Protein AF-A0A2E6QBW5-F1 (afdb_monomer_lite)

Radius of gyration: 19.18 Å; chains: 1; bounding box: 58×35×57 Å

Secondary structure (DSSP, 8-state):
---------------TTTTTGGGS----------S------TT-EEEEEEEETTEEEEEEEEHHHHHHHHHHHHHTT--HHHHHHHHHHH--S-HHHHHHHHHHHHHHHHHTT-

Foldseek 3Di:
DDDDDDDDDPDPPPPPCVVVVPPPPPDDDDDDDDDDPDPLPQADWDWDWAAAPNDTDIDTEGNVLVVLLCVVCVVVVHDSNVVLNVLVVPDDDDSRVSSVVVSVVVVVVVVVVD

Sequence (114 aa):
MDQPGSCNAEDNNVPSDIWAERRQNHEFSNVVPTQIQQSDDPGEIKKRSVILDGHRTSVSLENAFWADLKMIAAGRTVTVNQLVTEIDRERSGNLSSAIRVFVLQHHRRATAIS

pLDDT: mean 74.9, std 23.41, range [30.11, 96.31]

Structure (mmCIF, N/CA/C/O backbone):
data_AF-A0A2E6QBW5-F1
#
_entry.id   AF-A0A2E6QBW5-F1
#
loop_
_atom_site.group_PDB
_atom_site.id
_atom_site.type_symbol
_atom_site.label_atom_id
_atom_site.label_alt_id
_atom_site.label_comp_id
_atom_site.label_asym_id
_atom_site.label_entity_id
_atom_site.label_seq_id
_atom_site.pdbx_PDB_ins_code
_atom_site.Cartn_x
_atom_site.Cartn_y
_atom_site.Cartn_z
_atom_site.occupancy
_atom_site.B_iso_or_equiv
_atom_site.auth_seq_id
_atom_site.auth_comp_id
_atom_site.auth_asym_id
_atom_site.auth_atom_id
_atom_site.pdbx_PDB_model_num
ATOM 1 N N . MET A 1 1 ? 46.621 -21.828 23.794 1.00 42.06 1 MET A N 1
ATOM 2 C CA . MET A 1 1 ? 46.709 -20.496 23.166 1.00 42.06 1 MET A CA 1
ATOM 3 C C . MET A 1 1 ? 46.479 -20.733 21.682 1.00 42.06 1 MET A C 1
ATOM 5 O O . MET A 1 1 ? 47.253 -21.484 21.113 1.00 42.06 1 MET A O 1
ATOM 9 N N . ASP A 1 2 ? 45.388 -20.357 21.027 1.00 39.41 2 ASP A N 1
ATOM 10 C CA . ASP A 1 2 ? 44.320 -19.395 21.305 1.00 39.41 2 ASP A CA 1
ATOM 11 C C . ASP A 1 2 ? 43.024 -19.877 20.625 1.00 39.41 2 ASP A C 1
ATOM 13 O O . ASP A 1 2 ? 43.068 -20.492 19.561 1.00 39.41 2 ASP A O 1
ATOM 17 N N . GLN A 1 3 ? 41.872 -19.568 21.220 1.00 51.53 3 GLN A N 1
ATOM 18 C CA . GLN A 1 3 ? 40.626 -19.341 20.478 1.00 51.53 3 GLN A CA 1
ATOM 19 C C . GLN A 1 3 ? 40.260 -17.872 20.694 1.00 51.53 3 GLN A C 1
ATOM 21 O O . GLN A 1 3 ? 40.391 -17.401 21.828 1.00 51.53 3 GLN A O 1
ATOM 26 N N . PRO A 1 4 ? 39.825 -17.139 19.653 1.00 46.06 4 PRO A N 1
ATOM 27 C CA . PRO A 1 4 ? 38.437 -16.656 19.710 1.00 46.06 4 PRO A CA 1
ATOM 28 C C . PRO A 1 4 ? 37.742 -16.392 18.351 1.00 46.06 4 PRO A C 1
ATOM 30 O O . PRO A 1 4 ? 38.385 -16.088 17.351 1.00 46.06 4 PRO A O 1
ATOM 33 N N . GLY A 1 5 ? 36.399 -16.378 18.385 1.00 40.84 5 GLY A N 1
ATOM 34 C CA . GLY A 1 5 ? 35.516 -15.654 17.445 1.00 40.84 5 GLY A CA 1
ATOM 35 C C . GLY A 1 5 ? 34.701 -16.567 16.520 1.00 40.84 5 GLY A C 1
ATOM 36 O O . GLY A 1 5 ? 35.175 -16.918 15.453 1.00 40.84 5 GLY A O 1
ATOM 37 N N . SER A 1 6 ? 33.561 -17.138 16.925 1.00 38.66 6 SER A N 1
ATOM 38 C CA . SER A 1 6 ? 32.248 -16.525 17.217 1.00 38.66 6 SER A CA 1
ATOM 39 C C . SER A 1 6 ? 31.531 -15.924 15.998 1.00 38.66 6 SER A C 1
ATOM 41 O O . SER A 1 6 ? 32.022 -14.969 15.406 1.00 38.66 6 SER A O 1
ATOM 43 N N . CYS A 1 7 ? 30.316 -16.441 15.763 1.00 30.11 7 CYS A N 1
ATOM 44 C CA . CYS A 1 7 ? 29.065 -15.757 15.385 1.00 30.11 7 CYS A CA 1
ATOM 45 C C . CYS A 1 7 ? 28.328 -16.396 14.194 1.00 30.11 7 CYS A C 1
ATOM 47 O O . CYS A 1 7 ? 28.722 -16.293 13.039 1.00 30.11 7 CYS A O 1
ATOM 49 N N . ASN A 1 8 ? 27.214 -17.024 14.565 1.00 40.22 8 ASN A N 1
ATOM 50 C CA . ASN A 1 8 ? 26.175 -17.690 13.788 1.00 40.22 8 ASN A CA 1
ATOM 51 C C . ASN A 1 8 ? 25.487 -16.802 12.736 1.00 40.22 8 ASN A C 1
ATOM 53 O O . ASN A 1 8 ? 25.351 -15.599 12.951 1.00 40.22 8 ASN A O 1
ATOM 57 N N . ALA A 1 9 ? 24.917 -17.437 11.707 1.00 38.34 9 ALA A N 1
ATOM 58 C CA . ALA A 1 9 ? 23.485 -17.368 11.375 1.00 38.34 9 ALA A CA 1
ATOM 59 C C . ALA A 1 9 ? 23.222 -18.238 10.134 1.00 38.34 9 ALA A C 1
ATOM 61 O O . ALA A 1 9 ? 23.296 -17.774 8.996 1.00 38.34 9 ALA A O 1
ATOM 62 N N . GLU A 1 10 ? 22.956 -19.518 10.376 1.00 42.28 10 GLU A N 1
ATOM 63 C CA . GLU A 1 10 ? 22.311 -20.403 9.410 1.00 42.28 10 GLU A CA 1
ATOM 64 C C . GLU A 1 10 ? 20.871 -19.909 9.139 1.00 42.28 10 GLU A C 1
ATOM 66 O O . GLU A 1 10 ? 20.241 -19.288 9.997 1.00 42.28 10 GLU A O 1
ATOM 71 N N . ASP A 1 11 ? 20.402 -20.180 7.919 1.00 38.44 11 ASP A N 1
ATOM 72 C CA . ASP A 1 11 ? 19.023 -20.085 7.416 1.00 38.44 11 ASP A CA 1
ATOM 73 C C . ASP A 1 11 ? 18.439 -18.705 7.052 1.00 38.44 11 ASP A C 1
ATOM 75 O O . ASP A 1 11 ? 17.526 -18.178 7.680 1.00 38.44 11 ASP A O 1
ATOM 79 N N . ASN A 1 12 ? 18.872 -18.173 5.901 1.00 42.38 12 ASN A N 1
ATOM 80 C CA . ASN A 1 12 ? 18.091 -17.212 5.100 1.00 42.38 12 ASN A CA 1
ATOM 81 C C . ASN A 1 12 ? 17.911 -17.698 3.649 1.00 42.38 12 ASN A C 1
ATOM 83 O O . ASN A 1 12 ? 18.102 -16.939 2.699 1.00 42.38 12 ASN A O 1
ATOM 87 N N . ASN A 1 13 ? 17.563 -18.972 3.455 1.00 41.31 13 ASN A N 1
ATOM 88 C CA . ASN A 1 13 ? 17.281 -19.498 2.121 1.00 41.31 13 ASN A CA 1
ATOM 89 C C . ASN A 1 13 ? 15.836 -19.183 1.706 1.00 41.31 13 ASN A C 1
ATOM 91 O O . ASN A 1 13 ? 14.953 -20.036 1.768 1.00 41.31 13 ASN A O 1
ATOM 95 N N . VAL A 1 14 ? 15.593 -17.943 1.281 1.00 46.72 14 VAL A N 1
ATOM 96 C CA . VAL A 1 14 ? 14.546 -17.693 0.285 1.00 46.72 14 VAL A CA 1
ATOM 97 C C . VAL A 1 14 ? 15.177 -18.082 -1.052 1.00 46.72 14 VAL A C 1
ATO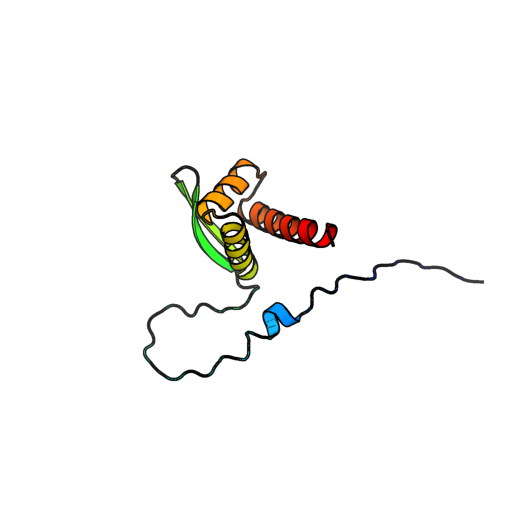M 99 O O . VAL A 1 14 ? 16.125 -17.403 -1.455 1.00 46.72 14 VAL A O 1
ATOM 102 N N . PRO A 1 15 ? 14.728 -19.159 -1.726 1.00 41.53 15 PRO A N 1
ATOM 103 C CA . PRO A 1 15 ? 15.349 -19.587 -2.971 1.00 41.53 15 PRO A CA 1
ATOM 104 C C . PRO A 1 15 ? 15.346 -18.430 -3.971 1.00 41.53 15 PRO A C 1
ATOM 106 O O . PRO A 1 15 ? 14.310 -17.793 -4.188 1.00 41.53 15 PRO A O 1
ATOM 109 N N . SER A 1 16 ? 16.493 -18.164 -4.596 1.00 44.44 16 SER A N 1
ATOM 110 C CA . SER A 1 16 ? 16.692 -17.126 -5.623 1.00 44.44 16 SER A CA 1
ATOM 111 C C . SER A 1 16 ? 15.784 -17.271 -6.854 1.00 44.44 16 SER A C 1
ATOM 113 O O . SER A 1 16 ? 15.797 -16.429 -7.755 1.00 44.44 16 SER A O 1
ATOM 115 N N . ASP A 1 17 ? 14.980 -18.331 -6.885 1.00 45.06 17 ASP A N 1
ATOM 116 C CA . ASP A 1 17 ? 14.412 -18.916 -8.088 1.00 45.06 17 ASP A CA 1
ATOM 117 C C . ASP A 1 17 ? 12.968 -18.460 -8.336 1.00 45.06 17 ASP A C 1
ATOM 119 O O . ASP A 1 17 ? 12.504 -18.497 -9.473 1.00 45.06 17 ASP A O 1
ATOM 123 N N . ILE A 1 18 ? 12.292 -17.878 -7.333 1.00 48.38 18 ILE A N 1
ATOM 124 C CA . ILE A 1 18 ? 10.930 -17.322 -7.490 1.00 48.38 18 ILE A CA 1
ATOM 125 C C . ILE A 1 18 ? 10.891 -16.203 -8.550 1.00 48.38 18 ILE A C 1
ATOM 127 O O . ILE A 1 18 ? 9.894 -16.040 -9.255 1.00 48.38 18 ILE A O 1
ATOM 131 N N . TRP A 1 19 ? 11.997 -15.472 -8.724 1.00 45.16 19 TRP A N 1
ATOM 132 C CA . TRP A 1 19 ? 12.142 -14.428 -9.747 1.00 45.16 19 TRP A CA 1
ATOM 133 C C . TRP A 1 19 ? 13.054 -14.837 -10.914 1.00 45.16 19 TRP A C 1
ATOM 135 O O . TRP A 1 19 ? 13.117 -14.123 -11.9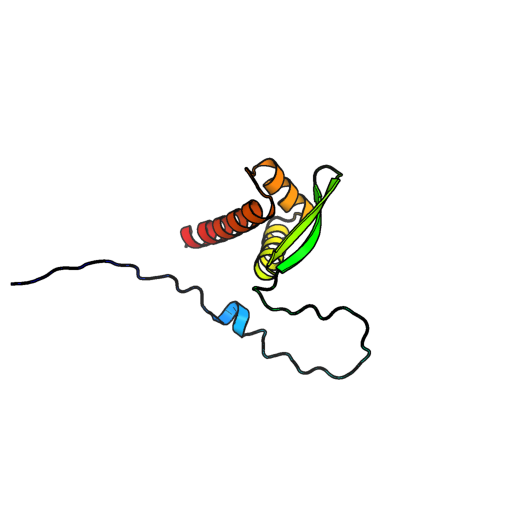17 1.00 45.16 19 TRP A O 1
ATOM 145 N N . ALA A 1 20 ? 13.764 -15.968 -10.812 1.00 42.56 20 ALA A N 1
ATOM 146 C CA . ALA A 1 20 ? 14.626 -16.467 -11.882 1.00 42.56 20 ALA A CA 1
ATOM 147 C C . ALA A 1 20 ? 13.846 -17.254 -12.945 1.00 42.56 20 ALA A C 1
ATOM 149 O O . ALA A 1 20 ? 14.125 -17.098 -14.135 1.00 42.56 20 ALA A O 1
ATOM 150 N N . GLU A 1 21 ? 12.810 -17.994 -12.537 1.00 42.09 21 GLU A N 1
ATOM 151 C CA . GLU A 1 21 ? 11.983 -18.838 -13.416 1.00 42.09 21 GLU A CA 1
ATOM 152 C C . GLU A 1 21 ? 11.178 -18.028 -14.457 1.00 42.09 21 GLU A C 1
ATOM 154 O O . GLU A 1 21 ? 10.775 -18.537 -15.499 1.00 42.09 21 GLU A O 1
ATOM 159 N N . ARG A 1 22 ? 10.963 -16.724 -14.222 1.00 44.88 22 ARG A N 1
ATOM 160 C CA . ARG A 1 22 ? 10.190 -15.832 -15.110 1.00 44.88 22 ARG A CA 1
ATOM 161 C C . ARG A 1 22 ? 11.051 -15.028 -16.099 1.00 44.88 22 ARG A C 1
ATOM 163 O O . ARG A 1 22 ? 10.529 -14.159 -16.785 1.00 44.88 22 ARG A O 1
ATOM 170 N N . ARG A 1 23 ? 12.355 -15.311 -16.229 1.00 49.97 23 ARG A N 1
ATOM 171 C CA . ARG A 1 23 ? 13.200 -14.696 -17.281 1.00 49.97 23 ARG A CA 1
ATOM 172 C C . ARG A 1 23 ? 13.209 -15.458 -18.612 1.00 49.97 23 ARG A C 1
ATOM 174 O O . ARG A 1 23 ? 13.737 -14.930 -19.583 1.00 49.97 23 ARG A O 1
ATOM 181 N N . GLN A 1 24 ? 12.634 -16.664 -18.681 1.00 42.56 24 GLN A N 1
ATOM 182 C CA . GLN A 1 24 ? 12.735 -17.532 -19.869 1.00 42.56 24 GLN A CA 1
ATOM 183 C C . GLN A 1 24 ? 11.526 -17.525 -20.824 1.00 42.56 24 GLN A C 1
ATOM 185 O O . GLN A 1 24 ? 11.574 -18.210 -21.836 1.00 42.56 24 GLN A O 1
ATOM 190 N N . ASN A 1 25 ? 10.475 -16.731 -20.596 1.00 39.88 25 ASN A N 1
ATOM 191 C CA . ASN A 1 25 ? 9.366 -16.617 -21.559 1.00 39.88 25 ASN A CA 1
ATOM 192 C C . ASN A 1 25 ? 9.482 -15.331 -22.387 1.00 39.88 25 ASN A C 1
ATOM 194 O O . ASN A 1 25 ? 8.646 -14.437 -22.289 1.00 39.88 25 ASN A O 1
ATOM 198 N N . HIS A 1 26 ? 10.537 -15.237 -23.199 1.00 43.53 26 HIS A N 1
ATOM 199 C CA . HIS A 1 26 ? 10.733 -14.154 -24.168 1.00 43.53 26 HIS A CA 1
ATOM 200 C C . HIS A 1 26 ? 10.641 -14.672 -25.608 1.00 43.53 26 HIS A C 1
ATOM 202 O O . HIS A 1 26 ? 11.486 -14.377 -26.450 1.00 43.53 26 HIS A O 1
ATOM 208 N N . GLU A 1 27 ? 9.603 -15.456 -25.897 1.00 42.06 27 GLU A N 1
ATOM 209 C CA . GLU A 1 27 ? 9.329 -15.908 -27.257 1.00 42.06 27 GLU A CA 1
ATOM 210 C C . GLU A 1 27 ? 7.826 -15.945 -27.529 1.00 42.06 27 GLU A C 1
ATOM 212 O O . GLU A 1 27 ? 7.215 -16.997 -27.486 1.00 42.06 27 GLU A O 1
ATOM 217 N N . PHE A 1 28 ? 7.222 -14.787 -27.819 1.00 39.03 28 PHE A N 1
ATOM 218 C CA . PHE A 1 28 ? 6.039 -14.717 -28.685 1.00 39.03 28 PHE A CA 1
ATOM 219 C C . PHE A 1 28 ? 6.047 -13.412 -29.495 1.00 39.03 28 PHE A C 1
ATOM 221 O O . PHE A 1 28 ? 5.627 -12.353 -29.046 1.00 39.03 28 PHE A O 1
ATOM 228 N N . SER A 1 29 ? 6.614 -13.541 -30.695 1.00 38.66 29 SER A N 1
ATOM 229 C CA . SER A 1 29 ? 6.185 -12.984 -31.985 1.00 38.66 29 SER A CA 1
ATOM 230 C C . SER A 1 29 ? 5.346 -11.690 -32.014 1.00 38.66 29 SER A C 1
ATOM 232 O O . SER A 1 29 ? 4.171 -11.675 -31.660 1.00 38.66 29 SER A O 1
ATOM 234 N N . ASN A 1 30 ? 5.961 -10.646 -32.587 1.00 53.53 30 ASN A N 1
ATOM 235 C CA . ASN A 1 30 ? 5.398 -9.652 -33.513 1.00 53.53 30 ASN A CA 1
ATOM 236 C C . ASN A 1 30 ? 3.894 -9.324 -33.418 1.00 53.53 30 ASN A C 1
ATOM 238 O O . ASN A 1 30 ? 3.104 -9.979 -34.089 1.00 53.53 30 ASN A O 1
ATOM 242 N N . VAL A 1 31 ? 3.543 -8.198 -32.771 1.00 44.41 31 VAL A N 1
ATOM 243 C CA . VAL A 1 31 ? 2.563 -7.203 -33.275 1.00 44.41 31 VAL A CA 1
ATOM 244 C C . VAL A 1 31 ? 2.590 -5.883 -32.459 1.00 44.41 31 VAL A C 1
ATOM 246 O O . VAL A 1 31 ? 2.298 -5.876 -31.272 1.00 44.41 31 VAL A O 1
ATOM 249 N N . VAL A 1 32 ? 2.880 -4.774 -33.164 1.00 43.09 32 VAL A N 1
ATOM 250 C CA . VAL A 1 32 ? 2.640 -3.323 -32.894 1.00 43.09 32 VAL A CA 1
ATOM 251 C C . VAL A 1 32 ? 3.243 -2.653 -31.629 1.00 43.09 32 VAL A C 1
ATOM 253 O O . VAL A 1 32 ? 2.847 -2.971 -30.511 1.00 43.09 32 VAL A O 1
ATOM 256 N N . PRO A 1 33 ? 4.108 -1.613 -31.755 1.00 45.75 33 PRO A N 1
ATOM 257 C CA . PRO A 1 33 ? 4.611 -0.865 -30.609 1.00 45.75 33 PRO A CA 1
ATOM 258 C C . PRO A 1 33 ? 3.649 0.276 -30.263 1.00 45.75 33 PRO A C 1
ATOM 260 O O . PRO A 1 33 ? 3.723 1.378 -30.801 1.00 45.75 33 PRO A O 1
ATOM 263 N N . THR A 1 34 ? 2.733 0.036 -29.337 1.00 50.22 34 THR A N 1
ATOM 264 C CA . THR A 1 34 ? 2.142 1.103 -28.524 1.00 50.22 34 THR A CA 1
ATOM 265 C C . THR A 1 34 ? 1.793 0.500 -27.179 1.00 50.22 34 THR A C 1
ATOM 267 O O . THR A 1 34 ? 0.715 -0.048 -27.022 1.00 50.22 34 THR A O 1
ATOM 270 N N . GLN A 1 35 ? 2.731 0.559 -26.234 1.00 42.94 35 GLN A N 1
ATOM 271 C CA . GLN A 1 35 ? 2.493 0.809 -24.810 1.00 42.94 35 GLN A CA 1
ATOM 272 C C . GLN A 1 35 ? 3.806 0.620 -24.044 1.00 42.94 35 GLN A C 1
ATOM 274 O O . GLN A 1 35 ? 4.476 -0.394 -24.182 1.00 42.94 35 GLN A O 1
ATOM 279 N N . ILE A 1 36 ? 4.154 1.650 -23.268 1.00 46.12 36 ILE A N 1
ATOM 280 C CA . ILE A 1 36 ? 5.209 1.738 -22.249 1.00 46.12 36 ILE A CA 1
ATOM 281 C C . ILE A 1 36 ? 5.790 0.372 -21.856 1.00 46.12 36 ILE A C 1
ATOM 283 O O . ILE A 1 36 ? 5.121 -0.401 -21.174 1.00 46.12 36 ILE A O 1
ATOM 287 N N . GLN A 1 37 ? 7.042 0.120 -22.252 1.00 45.53 37 GLN A N 1
ATOM 288 C CA . GLN A 1 37 ? 7.854 -1.011 -21.804 1.00 45.53 37 GLN A CA 1
ATOM 289 C C . GLN A 1 37 ? 7.852 -1.031 -20.262 1.00 45.53 37 GLN A C 1
ATOM 291 O O . GLN A 1 37 ? 8.529 -0.236 -19.607 1.00 45.53 37 GLN A O 1
ATOM 296 N N . GLN A 1 38 ? 7.017 -1.872 -19.656 1.00 53.72 38 GLN A N 1
ATOM 297 C CA . GLN A 1 38 ? 7.083 -2.143 -18.227 1.00 53.72 38 GLN A CA 1
ATOM 298 C C . GLN A 1 38 ? 8.120 -3.245 -18.065 1.00 53.72 38 GLN A C 1
ATOM 300 O O . GLN A 1 38 ? 7.838 -4.396 -18.364 1.00 53.72 38 GLN A O 1
ATOM 305 N N . SER A 1 39 ? 9.341 -2.894 -17.663 1.00 58.59 39 SER A N 1
ATOM 306 C CA . SER A 1 39 ? 10.297 -3.896 -17.201 1.00 58.59 39 SER A CA 1
ATOM 307 C C . SER A 1 39 ? 9.704 -4.634 -16.001 1.00 58.59 39 SER A C 1
ATOM 309 O O . SER A 1 39 ? 9.237 -4.013 -15.045 1.00 58.59 39 SER A O 1
ATOM 311 N N . ASP A 1 40 ? 9.730 -5.961 -16.067 1.00 71.19 40 ASP A N 1
ATOM 312 C CA . ASP A 1 40 ? 9.352 -6.872 -14.981 1.00 71.19 40 ASP A CA 1
ATOM 313 C C . ASP A 1 40 ? 10.468 -7.013 -13.930 1.00 71.19 40 ASP A C 1
ATOM 315 O O . ASP A 1 40 ? 10.458 -7.938 -13.121 1.00 71.19 40 ASP A O 1
ATOM 319 N N . ASP A 1 41 ? 11.457 -6.113 -13.938 1.00 87.75 41 ASP A N 1
ATOM 320 C CA . ASP A 1 41 ? 12.555 -6.148 -12.979 1.00 87.75 41 ASP A CA 1
ATOM 321 C C . ASP A 1 41 ? 12.018 -5.895 -11.558 1.00 87.75 41 ASP A C 1
ATOM 323 O O . ASP A 1 41 ? 11.430 -4.833 -11.321 1.00 87.75 41 ASP A O 1
ATOM 327 N N . PRO A 1 42 ? 12.197 -6.826 -10.600 1.00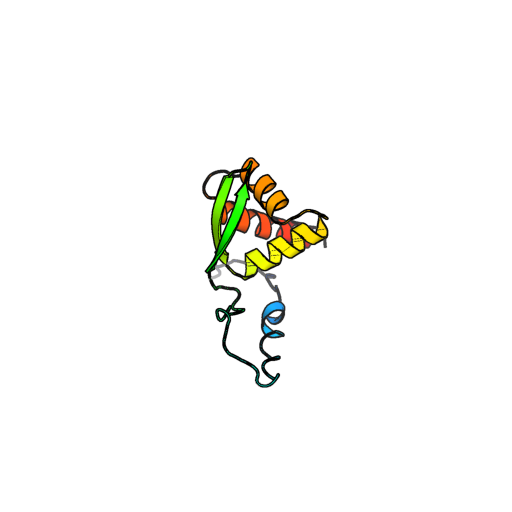 87.88 42 PRO A N 1
ATOM 328 C CA . PRO A 1 42 ? 11.646 -6.696 -9.253 1.00 87.88 42 PRO A CA 1
ATOM 329 C C . PRO A 1 42 ? 12.109 -5.435 -8.513 1.00 87.88 42 PRO A C 1
ATOM 331 O O . PRO A 1 42 ? 11.346 -4.897 -7.708 1.00 87.88 42 PRO A O 1
ATOM 334 N N . GLY A 1 43 ? 13.330 -4.963 -8.792 1.00 90.75 43 GLY A N 1
ATOM 335 C CA . GLY A 1 43 ? 13.929 -3.784 -8.160 1.00 90.75 43 GLY A CA 1
ATOM 336 C C . GLY A 1 43 ? 13.505 -2.445 -8.767 1.00 90.75 43 GLY A C 1
ATOM 337 O O . GLY A 1 43 ? 13.751 -1.397 -8.168 1.00 90.75 43 GLY A O 1
ATOM 338 N N . GLU A 1 44 ? 12.848 -2.440 -9.929 1.00 91.69 44 GLU A N 1
ATOM 339 C CA . GLU A 1 44 ? 12.470 -1.197 -10.592 1.00 91.69 44 GLU A CA 1
ATOM 340 C C . GLU A 1 44 ? 11.360 -0.469 -9.820 1.00 91.69 44 GLU A C 1
ATOM 342 O O . GLU A 1 44 ? 10.283 -1.012 -9.557 1.00 91.69 44 GLU A O 1
ATOM 347 N N . ILE A 1 45 ? 11.594 0.807 -9.504 1.00 94.19 45 ILE A N 1
ATOM 348 C CA . ILE A 1 45 ? 10.611 1.669 -8.847 1.00 94.19 45 ILE A CA 1
ATOM 349 C C . ILE A 1 45 ? 9.534 2.098 -9.853 1.00 94.19 45 ILE A C 1
ATOM 351 O O . ILE A 1 45 ? 9.787 2.873 -10.775 1.00 94.19 45 ILE A O 1
ATOM 355 N N . LYS A 1 46 ? 8.285 1.690 -9.611 1.00 92.06 46 LYS A N 1
ATOM 356 C CA . LYS A 1 46 ? 7.097 2.158 -10.334 1.00 92.06 46 LYS A CA 1
ATOM 357 C C . LYS A 1 46 ? 6.270 3.121 -9.498 1.00 92.06 46 LYS A C 1
ATOM 359 O O . LYS A 1 46 ? 5.918 2.848 -8.348 1.00 92.06 46 LYS A O 1
ATOM 364 N N . LYS A 1 47 ? 5.860 4.218 -10.132 1.00 94.94 47 LYS A N 1
ATOM 365 C CA . LYS A 1 47 ? 4.880 5.161 -9.588 1.00 94.94 47 LYS A CA 1
ATOM 366 C C . LYS A 1 47 ? 3.461 4.712 -9.935 1.00 94.94 47 LYS A C 1
ATOM 368 O O . LYS A 1 47 ? 3.154 4.490 -11.104 1.00 94.94 47 LYS A O 1
ATOM 373 N N . ARG A 1 48 ? 2.577 4.624 -8.941 1.00 91.94 48 ARG A N 1
ATOM 374 C CA . ARG A 1 48 ? 1.142 4.349 -9.119 1.00 91.94 48 ARG A CA 1
ATOM 375 C C . ARG A 1 48 ? 0.308 5.344 -8.324 1.00 91.94 48 ARG A C 1
ATOM 377 O O . ARG A 1 48 ? 0.728 5.821 -7.273 1.00 91.94 48 ARG A O 1
ATOM 384 N N . SER A 1 49 ? -0.878 5.661 -8.830 1.00 92.19 49 SER A N 1
ATOM 385 C CA . SER A 1 49 ? -1.858 6.464 -8.101 1.00 92.19 49 SER A CA 1
ATOM 386 C C . SER A 1 49 ? -2.807 5.556 -7.329 1.00 92.19 49 SER A C 1
ATOM 388 O O . SER A 1 49 ? -3.421 4.669 -7.915 1.00 92.19 49 SER A O 1
ATOM 390 N N . VAL A 1 50 ? -2.941 5.813 -6.034 1.00 90.31 50 VAL A N 1
ATOM 391 C CA . VAL A 1 50 ? -3.881 5.154 -5.121 1.00 90.31 50 VAL A CA 1
ATOM 392 C C . VAL A 1 50 ? -4.860 6.190 -4.576 1.00 90.31 50 VAL A C 1
ATOM 394 O O . VAL A 1 50 ? -4.563 7.385 -4.572 1.00 90.31 50 VAL A O 1
ATOM 397 N N . ILE A 1 51 ? -6.043 5.750 -4.157 1.00 90.62 51 ILE A N 1
ATOM 398 C CA . ILE A 1 51 ? -7.045 6.618 -3.529 1.00 90.62 51 ILE A CA 1
ATOM 399 C C . ILE A 1 51 ? -7.052 6.298 -2.037 1.00 90.62 51 ILE A C 1
ATOM 401 O O . ILE A 1 51 ? -7.327 5.155 -1.679 1.00 90.62 51 ILE A O 1
ATOM 405 N N . LEU A 1 52 ? -6.745 7.293 -1.205 1.00 87.81 52 LEU A N 1
ATOM 406 C CA . LEU A 1 52 ? -6.709 7.215 0.259 1.00 87.81 52 LEU A CA 1
ATOM 407 C C . LEU A 1 52 ? -7.713 8.228 0.803 1.00 87.81 52 LEU A C 1
ATOM 409 O O . LEU A 1 52 ? -7.613 9.401 0.456 1.00 87.81 52 LEU A O 1
ATOM 413 N N . ASP A 1 53 ? -8.706 7.785 1.575 1.00 82.88 53 ASP A N 1
ATOM 414 C CA . ASP A 1 53 ? -9.769 8.634 2.148 1.00 82.88 53 ASP A CA 1
ATOM 415 C C . ASP A 1 53 ? -10.371 9.663 1.152 1.00 82.88 53 ASP A C 1
ATOM 417 O O . ASP A 1 53 ? -10.681 10.803 1.484 1.00 82.88 53 ASP A O 1
ATOM 421 N N . GLY A 1 54 ? -10.525 9.260 -0.117 1.00 85.94 54 GLY A N 1
ATOM 422 C CA . GLY A 1 54 ? -11.069 10.095 -1.200 1.00 85.94 54 GLY A CA 1
ATOM 423 C C . GLY A 1 54 ? -10.044 10.970 -1.934 1.00 85.94 54 GLY A C 1
ATOM 424 O O . GLY A 1 54 ? -10.363 11.559 -2.966 1.00 85.94 54 GLY A O 1
ATOM 425 N N . HIS A 1 55 ? -8.799 11.018 -1.465 1.00 88.06 55 HIS A N 1
ATOM 426 C CA . HIS A 1 55 ? -7.718 11.806 -2.045 1.00 88.06 55 HIS A CA 1
ATOM 427 C C . HIS A 1 55 ? -6.794 10.915 -2.885 1.00 88.06 55 HIS A C 1
ATOM 429 O O . HIS A 1 55 ? -6.398 9.822 -2.478 1.00 88.06 55 HIS A O 1
ATOM 435 N N . ARG A 1 56 ? -6.433 11.373 -4.091 1.00 91.19 56 ARG A N 1
ATOM 436 C CA . ARG A 1 56 ? -5.494 10.646 -4.954 1.00 91.19 56 ARG A CA 1
ATOM 437 C C . ARG A 1 56 ? -4.060 10.916 -4.504 1.00 91.19 56 ARG A C 1
ATOM 439 O O . ARG A 1 56 ? -3.555 12.023 -4.671 1.00 91.19 56 ARG A O 1
ATOM 446 N N . THR A 1 57 ? -3.380 9.874 -4.054 1.00 91.44 57 THR A N 1
ATOM 447 C CA . THR A 1 57 ? -1.977 9.915 -3.638 1.00 91.44 57 THR A CA 1
ATOM 448 C C . THR A 1 57 ? -1.125 9.137 -4.629 1.00 91.44 57 THR A C 1
ATOM 450 O O . THR A 1 57 ? -1.473 8.036 -5.050 1.00 91.44 57 THR A O 1
ATOM 453 N N . SER A 1 58 ? 0.005 9.710 -5.037 1.00 93.31 58 SER A N 1
ATOM 454 C CA . SER A 1 58 ? 0.976 8.997 -5.869 1.00 93.31 58 SER A CA 1
ATOM 455 C C . SER A 1 58 ? 2.033 8.333 -5.000 1.00 93.31 58 SER A C 1
ATOM 457 O O . SER A 1 58 ? 2.676 9.007 -4.200 1.00 93.31 58 SER A O 1
ATOM 459 N N . VAL A 1 59 ? 2.251 7.038 -5.200 1.00 93.44 59 VAL A N 1
ATOM 460 C CA . VAL A 1 59 ? 3.237 6.241 -4.465 1.00 93.44 59 VAL A CA 1
ATOM 461 C C . VAL A 1 59 ? 4.233 5.649 -5.451 1.00 93.44 59 VAL A C 1
ATOM 463 O O . VAL A 1 59 ? 3.829 5.065 -6.454 1.00 93.44 59 VAL A O 1
ATOM 466 N N . SER A 1 60 ? 5.523 5.795 -5.158 1.00 95.75 60 SER A N 1
ATOM 467 C CA . SER A 1 60 ? 6.619 5.168 -5.902 1.00 95.75 60 SER A CA 1
ATOM 468 C C . SER A 1 60 ? 7.180 4.004 -5.093 1.00 95.75 60 SER A C 1
ATOM 470 O O . SER A 1 60 ? 7.597 4.195 -3.950 1.00 95.75 60 SER A O 1
ATOM 472 N N . LEU A 1 61 ? 7.155 2.808 -5.673 1.00 95.12 61 LEU A N 1
ATOM 473 C CA . LEU A 1 61 ? 7.508 1.562 -4.999 1.00 95.12 61 LEU A CA 1
ATOM 474 C C . LEU A 1 61 ? 8.011 0.534 -6.021 1.00 95.12 61 LEU A C 1
ATOM 476 O O . LEU A 1 61 ? 7.604 0.567 -7.182 1.00 95.12 61 LEU A O 1
ATOM 480 N N . GLU A 1 62 ? 8.898 -0.350 -5.592 1.00 95.75 62 GLU A N 1
ATOM 481 C CA . GLU A 1 62 ? 9.502 -1.409 -6.389 1.00 95.75 62 GLU A CA 1
ATOM 482 C C . GLU A 1 62 ? 8.434 -2.391 -6.902 1.00 95.75 62 GLU A C 1
ATOM 484 O O . GLU A 1 62 ? 7.415 -2.640 -6.243 1.00 95.75 62 GLU A O 1
ATOM 489 N N . ASN A 1 63 ? 8.660 -2.952 -8.091 1.00 92.56 63 ASN A N 1
ATOM 490 C CA . ASN A 1 63 ? 7.759 -3.916 -8.722 1.00 92.56 63 ASN A CA 1
ATOM 491 C C . ASN A 1 63 ? 7.441 -5.111 -7.816 1.00 92.56 63 ASN A C 1
ATOM 493 O O . ASN A 1 63 ? 6.277 -5.513 -7.750 1.00 92.56 63 ASN A O 1
ATOM 497 N N . ALA A 1 64 ? 8.442 -5.628 -7.093 1.00 91.88 64 ALA A N 1
ATOM 498 C CA . ALA A 1 64 ? 8.274 -6.737 -6.154 1.00 91.88 64 ALA A CA 1
ATOM 499 C C . ALA A 1 64 ? 7.175 -6.442 -5.121 1.00 91.88 64 ALA A C 1
ATOM 501 O O . ALA A 1 64 ? 6.184 -7.163 -5.032 1.00 91.88 64 ALA A O 1
ATOM 502 N N . PHE A 1 65 ? 7.266 -5.303 -4.430 1.00 95.62 65 PHE A N 1
ATOM 503 C CA . PHE A 1 65 ? 6.282 -4.940 -3.411 1.00 95.62 65 PHE A CA 1
ATOM 504 C C . PHE A 1 65 ? 4.898 -4.648 -4.001 1.00 95.62 65 PHE A C 1
ATOM 506 O O . PHE A 1 65 ? 3.884 -4.913 -3.355 1.00 95.62 65 PHE A O 1
ATOM 513 N N . TRP A 1 66 ? 4.814 -4.121 -5.229 1.00 94.56 66 TRP A N 1
ATOM 514 C CA . TRP A 1 66 ? 3.523 -3.989 -5.910 1.00 94.56 66 TRP A CA 1
ATOM 515 C C . TRP A 1 66 ? 2.881 -5.342 -6.216 1.00 94.56 66 TRP A C 1
ATOM 517 O O . TRP A 1 66 ? 1.653 -5.443 -6.180 1.00 94.56 66 TRP A O 1
ATOM 527 N N . ALA A 1 67 ? 3.675 -6.353 -6.568 1.00 92.88 67 ALA A N 1
ATOM 528 C CA . ALA A 1 67 ? 3.184 -7.705 -6.796 1.00 92.88 67 ALA A CA 1
ATOM 529 C C . ALA A 1 67 ? 2.709 -8.339 -5.480 1.00 92.88 67 ALA A C 1
ATOM 531 O O . ALA A 1 67 ? 1.568 -8.805 -5.415 1.00 92.88 67 ALA A O 1
ATOM 532 N N . ASP A 1 68 ? 3.511 -8.245 -4.419 1.00 94.81 68 ASP A N 1
ATOM 533 C CA . ASP A 1 68 ? 3.168 -8.793 -3.104 1.00 94.81 68 ASP A CA 1
ATOM 534 C C . ASP A 1 68 ? 1.924 -8.128 -2.513 1.00 94.81 68 ASP A C 1
ATOM 536 O O . ASP A 1 68 ? 1.031 -8.815 -2.023 1.00 94.81 68 ASP A O 1
ATOM 540 N N . LEU A 1 69 ? 1.776 -6.804 -2.642 1.00 95.12 69 LEU A N 1
ATOM 541 C CA . LEU A 1 69 ? 0.553 -6.111 -2.224 1.00 95.12 69 LEU A CA 1
ATOM 542 C C . LEU A 1 69 ? -0.699 -6.671 -2.907 1.00 95.12 69 LEU A C 1
ATOM 544 O O . LEU A 1 69 ? -1.730 -6.824 -2.255 1.00 95.12 69 LEU A O 1
ATOM 548 N N . LYS A 1 70 ? -0.632 -6.974 -4.211 1.00 94.00 70 LYS A N 1
ATOM 549 C CA . LYS A 1 70 ? -1.766 -7.578 -4.930 1.00 94.00 70 LYS A CA 1
ATOM 550 C C . LYS A 1 70 ? -2.062 -8.977 -4.410 1.00 94.00 70 LYS A C 1
ATOM 552 O O . LYS A 1 70 ? -3.230 -9.308 -4.233 1.00 94.00 70 LYS A O 1
ATOM 557 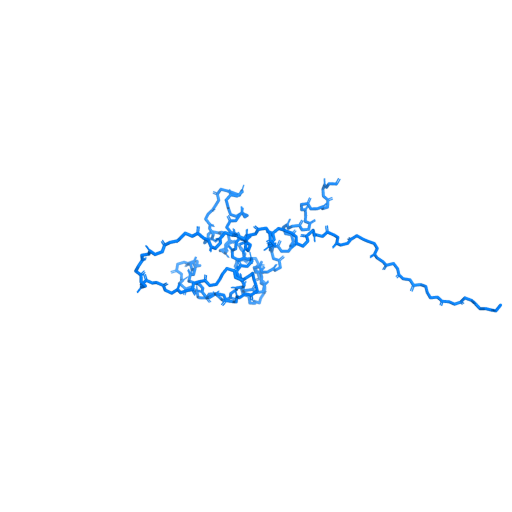N N . MET A 1 71 ? -1.026 -9.776 -4.164 1.00 94.31 71 MET A N 1
ATOM 558 C CA . MET A 1 71 ? -1.166 -11.134 -3.645 1.00 94.31 71 MET A CA 1
ATOM 559 C C . MET A 1 71 ? -1.787 -11.136 -2.243 1.00 94.31 71 MET A C 1
ATOM 561 O O . MET A 1 71 ? -2.752 -11.856 -2.000 1.00 94.31 71 MET A O 1
ATOM 565 N N . ILE A 1 72 ? -1.301 -10.274 -1.346 1.00 94.50 72 ILE A N 1
ATOM 566 C CA . ILE A 1 72 ? -1.831 -10.131 0.015 1.00 94.50 72 ILE A CA 1
ATOM 567 C C . ILE A 1 72 ? -3.279 -9.633 -0.019 1.00 94.50 72 ILE A C 1
ATOM 569 O O . ILE A 1 72 ? -4.132 -10.164 0.691 1.00 94.50 72 ILE A O 1
ATOM 573 N N . ALA A 1 73 ? -3.578 -8.637 -0.858 1.00 94.00 73 ALA A N 1
ATOM 574 C CA . ALA A 1 73 ? -4.933 -8.115 -1.014 1.00 94.00 73 ALA A CA 1
ATOM 575 C C . ALA A 1 73 ? -5.900 -9.197 -1.527 1.00 94.00 73 ALA A C 1
ATOM 577 O O . ALA A 1 73 ? -6.979 -9.369 -0.960 1.00 94.00 73 ALA A O 1
ATOM 578 N N . ALA A 1 74 ? -5.482 -9.984 -2.525 1.00 93.44 74 ALA A N 1
ATOM 579 C CA . ALA A 1 74 ? -6.254 -11.114 -3.037 1.00 93.44 74 ALA A CA 1
ATOM 580 C C . ALA A 1 74 ? -6.493 -12.182 -1.958 1.00 93.44 74 ALA A C 1
ATOM 582 O O . ALA A 1 74 ? -7.630 -12.611 -1.776 1.00 93.44 74 ALA A O 1
ATOM 583 N N . GLY A 1 75 ? -5.465 -12.546 -1.182 1.00 93.62 75 GLY A N 1
ATOM 584 C CA . GLY A 1 75 ? -5.597 -13.493 -0.068 1.00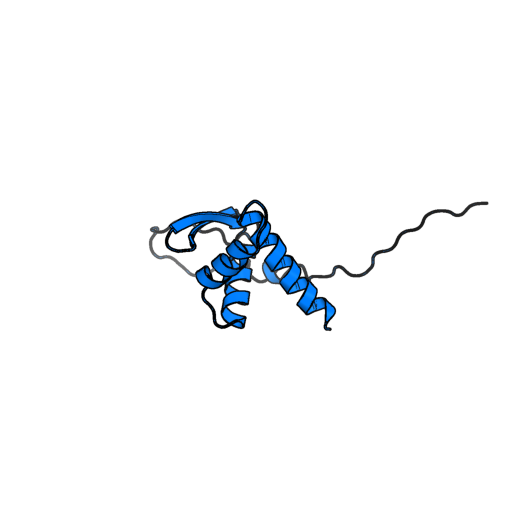 93.62 75 GLY A CA 1
ATOM 585 C C . GLY A 1 75 ? -6.529 -13.007 1.050 1.00 93.62 75 GLY A C 1
ATOM 586 O O . GLY A 1 75 ? -7.172 -13.813 1.715 1.00 93.62 75 GLY A O 1
ATOM 587 N N . ARG A 1 76 ? -6.654 -11.687 1.229 1.00 93.12 76 ARG A N 1
ATOM 588 C CA . ARG A 1 76 ? -7.583 -11.047 2.176 1.00 93.12 76 ARG A CA 1
ATOM 589 C C . ARG A 1 76 ? -8.959 -10.726 1.577 1.00 93.12 76 ARG A C 1
ATOM 591 O O . ARG A 1 76 ? -9.817 -10.229 2.296 1.00 93.12 76 ARG A O 1
ATOM 598 N N . THR A 1 77 ? -9.189 -10.994 0.288 1.00 95.56 77 THR A N 1
ATOM 599 C CA . THR A 1 77 ? -10.414 -10.605 -0.444 1.00 95.56 77 THR A CA 1
ATOM 600 C C . THR A 1 77 ? -10.713 -9.095 -0.350 1.00 95.56 77 THR A C 1
ATOM 602 O O . THR A 1 77 ? -11.860 -8.666 -0.255 1.00 95.56 77 THR A O 1
ATOM 605 N N . VAL A 1 78 ? -9.669 -8.262 -0.379 1.00 95.00 78 VAL A N 1
ATOM 606 C CA . VAL A 1 78 ? -9.777 -6.793 -0.408 1.00 95.00 78 VAL A CA 1
ATOM 607 C C . VAL A 1 78 ? -9.081 -6.233 -1.644 1.00 95.00 78 VAL A C 1
ATOM 609 O O . VAL A 1 78 ? -8.262 -6.888 -2.284 1.00 95.00 78 VAL A O 1
ATOM 612 N N . THR A 1 79 ? -9.386 -4.991 -2.002 1.00 94.06 79 THR A N 1
ATOM 613 C CA . THR A 1 79 ? -8.664 -4.289 -3.070 1.00 94.06 79 THR A CA 1
ATOM 614 C C . THR A 1 79 ? -7.313 -3.770 -2.575 1.00 94.06 79 THR A C 1
ATOM 616 O O . THR A 1 79 ? -7.140 -3.466 -1.395 1.00 94.06 79 THR A O 1
ATOM 619 N N . VAL A 1 80 ? -6.359 -3.570 -3.493 1.00 92.88 80 VAL A N 1
ATOM 620 C CA . VAL A 1 80 ? -5.066 -2.937 -3.161 1.00 92.88 80 VAL A CA 1
ATOM 621 C C . VAL A 1 80 ? -5.270 -1.550 -2.545 1.00 92.88 80 VAL A C 1
ATOM 623 O O . VAL A 1 80 ? -4.577 -1.204 -1.598 1.00 92.88 80 VAL A O 1
ATOM 626 N N . ASN A 1 81 ? -6.247 -0.768 -3.016 1.00 93.75 81 ASN A N 1
ATOM 627 C CA . ASN A 1 81 ? -6.544 0.545 -2.434 1.00 93.75 81 ASN A CA 1
ATOM 628 C C . ASN A 1 81 ? -7.039 0.444 -0.987 1.00 93.75 81 ASN A C 1
ATOM 630 O O . ASN A 1 81 ? -6.629 1.253 -0.160 1.00 93.75 81 ASN A O 1
ATOM 634 N N . GLN A 1 82 ? -7.887 -0.540 -0.671 1.00 93.62 82 GLN A N 1
ATOM 635 C CA . GLN A 1 82 ? -8.342 -0.776 0.702 1.00 93.62 82 GLN A CA 1
ATOM 636 C C . GLN A 1 82 ? -7.176 -1.190 1.599 1.00 93.62 82 GLN A C 1
ATOM 638 O O . GLN A 1 82 ? -7.013 -0.610 2.666 1.00 93.62 82 GLN A O 1
ATOM 643 N N . LEU A 1 83 ? -6.327 -2.110 1.133 1.00 95.06 83 LEU A N 1
ATOM 644 C CA . LEU A 1 83 ? -5.143 -2.537 1.876 1.00 95.06 83 LEU A CA 1
ATOM 645 C C . LEU A 1 83 ? -4.166 -1.377 2.113 1.00 95.06 83 LEU A C 1
ATOM 647 O O . LEU A 1 83 ? -3.674 -1.186 3.218 1.00 95.06 83 LEU A O 1
ATOM 651 N N . VAL A 1 84 ? -3.902 -0.563 1.091 1.00 94.62 84 VAL A N 1
ATOM 652 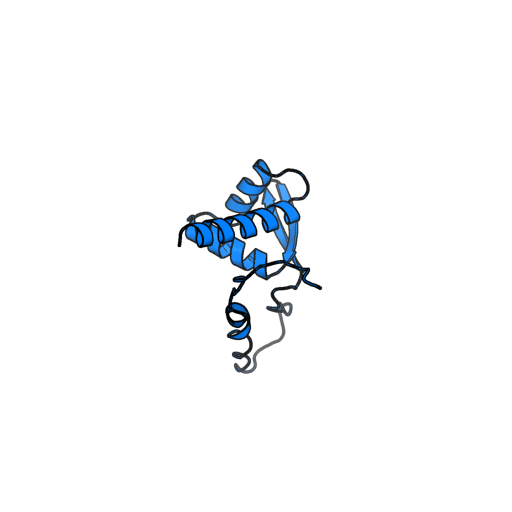C CA . VAL A 1 84 ? -3.032 0.611 1.235 1.00 94.62 84 VAL A CA 1
ATOM 653 C C . VAL A 1 84 ? -3.668 1.656 2.155 1.00 94.62 84 VAL A C 1
ATOM 655 O O . VAL A 1 84 ? -2.946 2.276 2.923 1.00 94.62 84 VAL A O 1
ATOM 658 N N . THR A 1 85 ? -4.994 1.822 2.137 1.00 94.25 85 THR A N 1
ATOM 659 C CA . THR A 1 85 ? -5.713 2.696 3.084 1.00 94.25 85 THR A CA 1
ATOM 660 C C . THR A 1 85 ? -5.616 2.185 4.527 1.00 94.25 85 THR A C 1
ATOM 662 O O . THR A 1 85 ? -5.443 2.983 5.439 1.00 94.25 85 THR A O 1
ATOM 665 N N . GLU A 1 86 ? -5.688 0.871 4.756 1.00 94.00 86 GLU A N 1
ATOM 666 C CA . GLU A 1 86 ? -5.465 0.255 6.077 1.00 94.00 86 GLU A CA 1
ATOM 667 C C . GLU A 1 86 ? -4.049 0.572 6.586 1.00 94.00 86 GLU A C 1
ATOM 669 O O . GLU A 1 86 ? -3.887 1.122 7.673 1.00 94.00 86 GLU A O 1
ATOM 674 N N . ILE A 1 87 ? -3.034 0.349 5.742 1.00 94.69 87 ILE A N 1
ATOM 675 C CA . ILE A 1 87 ? -1.635 0.685 6.048 1.00 94.69 87 ILE A CA 1
ATOM 676 C C . ILE A 1 87 ? -1.473 2.193 6.306 1.00 94.69 87 ILE A C 1
ATOM 678 O O . ILE A 1 87 ? -0.737 2.592 7.205 1.00 94.69 87 ILE A O 1
ATOM 682 N N . ASP A 1 88 ? -2.148 3.044 5.531 1.00 93.31 88 ASP A N 1
ATOM 683 C CA . ASP A 1 88 ? -2.092 4.504 5.666 1.00 93.31 88 ASP A CA 1
ATOM 684 C C . ASP A 1 88 ? -2.662 5.010 7.000 1.00 93.31 88 ASP A C 1
ATOM 686 O O . ASP A 1 88 ? -2.182 6.010 7.529 1.00 93.31 88 ASP A O 1
ATOM 690 N N . ARG A 1 89 ? -3.640 4.301 7.571 1.00 91.81 89 ARG A N 1
ATOM 691 C CA . ARG A 1 89 ? -4.237 4.643 8.871 1.00 91.81 89 ARG A CA 1
ATOM 692 C C . ARG A 1 89 ? -3.346 4.270 10.049 1.00 91.81 89 ARG A C 1
ATOM 694 O O . ARG A 1 89 ? -3.365 4.957 11.064 1.00 91.81 89 ARG A O 1
ATOM 701 N N . GLU A 1 90 ? -2.576 3.195 9.916 1.00 89.62 90 GLU A N 1
ATOM 702 C CA . GLU A 1 90 ? -1.712 2.678 10.984 1.00 89.62 90 GLU A CA 1
ATOM 703 C C . GLU A 1 90 ? -0.267 3.191 10.899 1.00 89.62 90 GLU A C 1
ATOM 705 O O . GLU A 1 90 ? 0.503 3.056 11.854 1.00 89.62 90 GLU A O 1
ATOM 710 N N . ARG A 1 91 ? 0.141 3.770 9.761 1.00 89.25 91 ARG A N 1
ATOM 711 C CA . ARG A 1 91 ? 1.536 4.175 9.554 1.00 89.25 91 ARG A CA 1
ATOM 712 C C . ARG A 1 91 ? 1.963 5.352 10.425 1.00 89.25 91 ARG A C 1
ATOM 714 O O . ARG A 1 91 ? 1.224 6.302 10.668 1.00 89.25 91 ARG A O 1
ATOM 721 N N . SER A 1 92 ? 3.261 5.375 10.714 1.00 85.31 92 SER A N 1
ATOM 722 C CA . SER A 1 92 ? 4.010 6.589 11.027 1.00 85.31 92 SER A CA 1
ATOM 723 C C . SER A 1 92 ? 4.991 6.895 9.885 1.00 85.31 92 SER A C 1
ATOM 725 O O . SER A 1 92 ? 5.612 6.002 9.309 1.00 85.31 92 SER A O 1
ATOM 727 N N . GLY A 1 93 ? 5.116 8.167 9.498 1.00 89.75 93 GLY A N 1
ATOM 728 C CA . GLY A 1 93 ? 6.035 8.577 8.428 1.00 89.75 93 GLY A CA 1
ATOM 729 C C . GLY A 1 93 ? 5.539 8.271 7.007 1.00 89.75 93 GLY A C 1
ATOM 730 O O . GLY A 1 93 ? 4.355 8.399 6.710 1.00 89.75 93 GLY A O 1
ATOM 731 N N . ASN A 1 94 ? 6.452 7.949 6.084 1.00 94.06 94 ASN A N 1
ATOM 732 C CA . ASN A 1 94 ? 6.160 7.863 4.646 1.00 94.06 94 ASN A CA 1
ATOM 733 C C . ASN A 1 94 ? 5.406 6.575 4.251 1.00 94.06 94 ASN A C 1
ATOM 735 O O . ASN A 1 94 ? 5.821 5.474 4.610 1.00 94.06 94 ASN A O 1
ATOM 739 N N . LEU A 1 95 ? 4.367 6.707 3.415 1.00 93.06 95 LEU A N 1
ATOM 740 C CA . LEU A 1 95 ? 3.533 5.588 2.957 1.00 93.06 95 LEU A CA 1
ATOM 741 C C . LEU A 1 95 ? 4.315 4.488 2.223 1.00 93.06 95 LEU A C 1
ATOM 743 O O . LEU A 1 95 ? 4.066 3.310 2.449 1.00 93.06 95 LEU A O 1
ATOM 747 N N . SER A 1 96 ? 5.291 4.842 1.381 1.00 94.88 96 SER A N 1
ATOM 748 C CA . SER A 1 96 ? 6.094 3.834 0.674 1.00 94.88 96 SER A CA 1
ATOM 749 C C . SER A 1 96 ? 6.934 2.998 1.645 1.00 94.88 96 SER A C 1
ATOM 751 O O . SER A 1 96 ? 7.068 1.794 1.457 1.00 94.88 96 SER A O 1
ATOM 753 N N . SER A 1 97 ? 7.469 3.610 2.708 1.00 95.62 97 SER A N 1
ATOM 754 C CA . SER A 1 97 ? 8.204 2.887 3.753 1.00 95.62 97 SER A CA 1
ATOM 755 C C . SER A 1 97 ? 7.269 1.967 4.538 1.00 95.62 97 SER A C 1
ATOM 757 O O . SER A 1 97 ? 7.561 0.784 4.702 1.00 95.62 97 SER A O 1
ATOM 759 N N . ALA A 1 98 ? 6.099 2.480 4.931 1.00 96.31 98 ALA A N 1
ATOM 760 C CA . ALA A 1 98 ? 5.088 1.705 5.645 1.00 96.31 98 ALA A CA 1
ATOM 761 C C . ALA A 1 98 ? 4.642 0.462 4.859 1.00 96.31 98 ALA A C 1
ATOM 763 O O . ALA A 1 98 ? 4.567 -0.625 5.424 1.00 96.31 98 ALA A O 1
ATOM 764 N N . ILE A 1 99 ? 4.435 0.597 3.544 1.00 96.06 99 ILE A N 1
ATOM 765 C CA . ILE A 1 99 ? 4.105 -0.528 2.661 1.00 96.06 99 ILE A CA 1
ATOM 766 C C . ILE A 1 99 ? 5.211 -1.591 2.665 1.00 96.06 99 ILE A C 1
ATOM 768 O O . ILE A 1 99 ? 4.915 -2.771 2.846 1.00 96.06 99 ILE A O 1
ATOM 772 N N . ARG A 1 100 ? 6.481 -1.196 2.486 1.00 95.75 100 ARG A N 1
ATOM 773 C CA . ARG A 1 100 ? 7.610 -2.147 2.477 1.00 95.75 100 ARG A CA 1
ATOM 774 C C . ARG A 1 100 ? 7.693 -2.928 3.788 1.00 95.75 100 ARG A C 1
ATOM 776 O O . ARG A 1 100 ? 7.834 -4.149 3.773 1.00 95.75 100 ARG A O 1
ATOM 783 N N . VAL A 1 101 ? 7.568 -2.228 4.918 1.00 96.06 101 VAL A N 1
ATOM 784 C CA . VAL A 1 101 ? 7.594 -2.840 6.255 1.00 96.06 101 VAL A CA 1
ATOM 785 C C . VAL A 1 101 ? 6.408 -3.783 6.452 1.00 96.06 101 VAL A C 1
ATOM 787 O O . VAL A 1 101 ? 6.601 -4.893 6.944 1.00 96.06 101 VAL A O 1
ATOM 790 N N . PHE A 1 102 ? 5.205 -3.382 6.036 1.00 95.88 102 PHE A N 1
ATOM 791 C CA . PHE A 1 102 ? 4.009 -4.218 6.116 1.00 95.88 102 PHE A CA 1
ATOM 792 C C . PHE A 1 102 ? 4.182 -5.539 5.352 1.00 95.88 102 PHE A C 1
ATOM 794 O O . PHE A 1 102 ? 3.942 -6.609 5.913 1.00 95.88 102 PHE A O 1
ATOM 801 N N . VAL A 1 103 ? 4.649 -5.479 4.099 1.00 95.56 103 VAL A N 1
ATOM 802 C CA . VAL A 1 103 ? 4.894 -6.672 3.267 1.00 95.56 103 VAL A CA 1
ATOM 803 C C . VAL A 1 103 ? 5.940 -7.580 3.920 1.00 95.56 103 VAL A C 1
ATOM 805 O O . VAL A 1 103 ? 5.704 -8.776 4.087 1.00 95.56 103 VAL A O 1
ATOM 808 N N . LEU A 1 104 ? 7.060 -7.015 4.385 1.00 95.19 104 LEU A N 1
ATOM 809 C CA . LEU A 1 104 ? 8.100 -7.773 5.085 1.00 95.19 104 LEU A CA 1
ATOM 810 C C . LEU A 1 104 ? 7.554 -8.487 6.333 1.00 95.19 104 LEU A C 1
ATOM 812 O O . LEU A 1 104 ? 7.859 -9.656 6.568 1.00 95.19 104 LEU A O 1
ATOM 816 N N . GLN A 1 105 ? 6.739 -7.801 7.139 1.00 94.56 105 GLN A N 1
ATOM 817 C CA . GLN A 1 105 ? 6.118 -8.387 8.327 1.00 94.56 105 GLN A CA 1
ATOM 818 C C . GLN A 1 105 ? 5.111 -9.485 7.974 1.00 94.56 105 GLN A C 1
ATOM 820 O O . GLN A 1 105 ? 5.049 -10.487 8.686 1.00 94.56 105 GLN A O 1
ATOM 825 N N . HIS A 1 106 ? 4.350 -9.327 6.888 1.00 94.06 106 HIS A N 1
ATOM 826 C CA . HIS A 1 106 ? 3.423 -10.349 6.409 1.00 94.06 106 HIS A CA 1
ATOM 827 C C . HIS A 1 106 ? 4.153 -11.664 6.106 1.00 94.06 106 HIS A C 1
ATOM 829 O O . HIS A 1 106 ? 3.776 -12.706 6.642 1.00 94.06 106 HIS A O 1
ATOM 835 N N . HIS A 1 107 ? 5.245 -11.606 5.337 1.00 92.88 107 HIS A N 1
ATOM 836 C CA . HIS A 1 107 ? 6.040 -12.794 5.018 1.00 92.88 107 HIS A CA 1
ATOM 837 C C . HIS A 1 107 ? 6.725 -13.392 6.250 1.00 92.88 107 HIS A C 1
ATOM 839 O O . HIS A 1 107 ? 6.658 -14.600 6.452 1.00 92.88 107 HIS A O 1
ATOM 845 N N . ARG A 1 108 ? 7.299 -12.566 7.135 1.00 93.88 108 ARG A N 1
ATOM 846 C CA . ARG A 1 108 ? 7.916 -13.057 8.383 1.00 93.88 108 ARG A CA 1
ATOM 847 C C . ARG A 1 108 ? 6.929 -13.799 9.282 1.00 93.88 108 ARG A C 1
ATOM 849 O O . ARG A 1 108 ? 7.294 -14.806 9.878 1.00 93.88 108 ARG A O 1
ATOM 856 N N . ARG A 1 109 ? 5.685 -13.317 9.383 1.00 91.00 109 ARG A N 1
ATOM 857 C CA . ARG A 1 109 ? 4.626 -13.999 10.145 1.00 91.00 109 ARG A CA 1
ATOM 858 C C . ARG A 1 109 ? 4.237 -15.333 9.513 1.00 91.00 109 ARG A C 1
ATOM 860 O O . ARG A 1 109 ? 3.959 -16.265 10.253 1.00 91.00 109 ARG A O 1
ATOM 867 N N . ALA A 1 110 ? 4.238 -15.431 8.183 1.00 82.56 110 ALA A N 1
ATOM 868 C CA . ALA A 1 110 ? 3.980 -16.691 7.491 1.00 82.56 110 ALA A CA 1
ATOM 869 C C . ALA A 1 110 ? 5.094 -17.722 7.747 1.00 82.56 110 ALA A C 1
ATOM 871 O O . ALA A 1 110 ? 4.797 -18.880 8.016 1.00 82.56 110 ALA A O 1
ATOM 872 N N . THR A 1 111 ? 6.362 -17.295 7.734 1.00 81.69 111 THR A N 1
ATOM 873 C CA . THR A 1 111 ? 7.510 -18.178 8.004 1.00 81.69 111 THR A CA 1
ATOM 874 C C . THR A 1 111 ? 7.582 -18.623 9.464 1.00 81.69 111 THR A C 1
ATOM 876 O O . THR A 1 111 ? 7.924 -19.764 9.729 1.00 81.69 111 THR A O 1
ATOM 879 N N . ALA A 1 112 ? 7.223 -17.758 10.419 1.00 72.00 112 ALA A N 1
ATOM 880 C CA . ALA A 1 112 ? 7.292 -18.069 11.851 1.00 72.00 112 ALA A CA 1
ATOM 881 C C . ALA A 1 112 ? 6.262 -19.113 12.340 1.00 72.00 112 ALA A C 1
ATOM 883 O O . ALA A 1 112 ? 6.284 -19.473 13.514 1.00 72.00 112 ALA A O 1
ATOM 884 N N . ILE A 1 113 ? 5.331 -19.545 11.481 1.00 59.88 113 ILE A N 1
ATOM 885 C CA . ILE A 1 113 ? 4.241 -20.482 11.811 1.00 59.88 113 ILE A CA 1
ATOM 886 C C . ILE A 1 113 ? 4.472 -21.871 11.168 1.00 59.88 113 ILE A C 1
ATOM 888 O O . ILE A 1 113 ? 3.650 -22.769 11.334 1.00 59.88 113 ILE A O 1
ATOM 892 N N . SER A 1 114 ? 5.584 -22.071 10.452 1.00 48.59 114 SER A N 1
ATOM 893 C CA . SER A 1 114 ? 5.995 -23.375 9.893 1.00 48.59 114 SER A CA 1
ATOM 894 C C . SER A 1 114 ? 7.079 -24.027 10.741 1.00 48.59 114 SER A C 1
ATOM 896 O O . SER A 1 114 ? 7.037 -25.270 10.853 1.00 48.59 114 SER A O 1
#